Protein AF-A0A7I7T698-F1 (afdb_monomer_lite)

Structure (mmCIF, N/CA/C/O backbone):
data_AF-A0A7I7T698-F1
#
_entry.id   AF-A0A7I7T698-F1
#
loop_
_atom_site.group_PDB
_atom_site.id
_atom_site.type_symbol
_atom_site.label_atom_id
_atom_site.label_alt_id
_atom_site.label_comp_id
_atom_site.label_asym_id
_atom_site.label_entity_id
_atom_site.label_seq_id
_atom_site.pdbx_PDB_ins_code
_atom_site.Cartn_x
_atom_site.Cartn_y
_atom_site.Cartn_z
_atom_site.occupancy
_atom_site.B_iso_or_equiv
_atom_site.auth_seq_id
_atom_site.auth_comp_id
_atom_site.auth_asym_id
_atom_site.auth_atom_id
_atom_site.pdbx_PDB_model_num
ATOM 1 N N . MET A 1 1 ? -36.222 12.548 -2.980 1.00 47.94 1 MET A N 1
ATOM 2 C CA . MET A 1 1 ? -35.280 12.145 -1.918 1.00 47.94 1 MET A CA 1
ATOM 3 C C . MET A 1 1 ? -33.889 12.180 -2.521 1.00 47.94 1 MET A C 1
ATOM 5 O O . MET A 1 1 ? -33.517 11.229 -3.184 1.00 47.94 1 MET A O 1
ATOM 9 N N . SER A 1 2 ? -33.191 13.310 -2.407 1.00 52.38 2 SER A N 1
ATOM 10 C CA . SER A 1 2 ? -31.764 13.392 -2.730 1.00 52.38 2 SER A CA 1
ATOM 11 C C . SER A 1 2 ? -31.060 13.436 -1.385 1.00 52.38 2 SER A C 1
ATOM 13 O O . SER A 1 2 ? -31.226 14.419 -0.663 1.00 52.38 2 SER A O 1
ATOM 15 N N . GLY A 1 3 ? -30.375 12.357 -1.006 1.00 61.47 3 GLY A N 1
ATOM 16 C CA . GLY A 1 3 ? -29.387 12.444 0.062 1.00 61.47 3 GLY A CA 1
ATOM 17 C C . GLY A 1 3 ? -28.367 13.500 -0.347 1.00 61.47 3 GLY A C 1
ATOM 18 O O . GLY A 1 3 ? -28.025 13.615 -1.525 1.00 61.47 3 GLY A O 1
ATOM 19 N N . THR A 1 4 ? -27.967 14.361 0.579 1.00 63.03 4 THR A N 1
ATOM 20 C CA . THR A 1 4 ? -26.866 15.281 0.310 1.00 63.03 4 THR A CA 1
ATOM 21 C C . THR A 1 4 ? -25.581 14.459 0.151 1.00 63.03 4 THR A C 1
ATOM 23 O O . THR A 1 4 ? -25.389 13.506 0.909 1.00 63.03 4 THR A O 1
ATOM 26 N N . PRO A 1 5 ? -24.684 14.813 -0.788 1.00 69.62 5 PRO A N 1
ATOM 27 C CA . PRO A 1 5 ? -23.459 14.048 -1.054 1.00 69.62 5 PRO A CA 1
ATOM 28 C C . PRO A 1 5 ? -22.586 13.845 0.195 1.00 69.62 5 PRO A C 1
ATOM 30 O O . PRO A 1 5 ? -21.860 12.867 0.311 1.00 69.62 5 PRO A O 1
ATOM 33 N N . GLU A 1 6 ? -22.705 14.739 1.174 1.00 59.16 6 GLU A N 1
ATOM 34 C CA . GLU A 1 6 ? -22.020 14.672 2.464 1.00 59.16 6 GLU A CA 1
ATOM 35 C C . GLU A 1 6 ? -22.546 13.553 3.384 1.00 59.16 6 GLU A C 1
ATOM 37 O O . GLU A 1 6 ? -21.768 12.900 4.080 1.00 59.16 6 GLU A O 1
ATOM 42 N N . ALA A 1 7 ? -23.854 13.272 3.351 1.00 61.69 7 ALA A N 1
ATOM 43 C CA . ALA A 1 7 ? -24.461 12.170 4.097 1.00 61.69 7 ALA A CA 1
ATOM 44 C C . ALA A 1 7 ? -24.125 10.810 3.464 1.00 61.69 7 ALA A C 1
ATOM 46 O O . ALA A 1 7 ? -23.854 9.851 4.183 1.00 61.69 7 ALA A O 1
ATOM 47 N N . GLU A 1 8 ? -24.075 10.739 2.130 1.00 61.62 8 GLU A N 1
ATOM 48 C CA . GLU A 1 8 ? -23.632 9.541 1.406 1.00 61.62 8 GLU A CA 1
ATOM 49 C C . GLU A 1 8 ? -22.135 9.282 1.603 1.00 61.62 8 GLU A C 1
ATOM 51 O O . GLU A 1 8 ? -21.753 8.155 1.900 1.00 61.62 8 GLU A O 1
ATOM 56 N N . ALA A 1 9 ? -21.289 10.317 1.551 1.00 61.19 9 ALA A N 1
ATOM 57 C CA . ALA A 1 9 ? -19.861 10.192 1.844 1.00 61.19 9 ALA A CA 1
ATOM 58 C C . ALA A 1 9 ? -19.599 9.764 3.298 1.00 61.19 9 ALA A C 1
ATOM 60 O O . ALA A 1 9 ? -18.708 8.957 3.554 1.00 61.19 9 ALA A O 1
ATOM 61 N N . THR A 1 10 ? -20.401 10.254 4.249 1.00 61.84 10 THR A N 1
ATOM 62 C CA . THR A 1 10 ? -20.325 9.842 5.661 1.00 61.84 10 THR A CA 1
ATOM 63 C C . THR A 1 10 ? -20.774 8.392 5.851 1.00 61.84 10 THR A C 1
ATOM 65 O O . THR A 1 10 ? -20.140 7.651 6.599 1.00 61.84 10 THR A O 1
ATOM 68 N N . ALA A 1 11 ? -21.828 7.958 5.155 1.00 61.34 11 ALA A N 1
ATOM 69 C CA . ALA A 1 11 ? -22.277 6.568 5.174 1.00 61.34 11 ALA A CA 1
ATOM 70 C C . ALA A 1 11 ? -21.263 5.624 4.500 1.00 61.34 11 ALA A C 1
ATOM 72 O O . ALA A 1 11 ? -20.969 4.567 5.049 1.00 61.34 11 ALA A O 1
ATOM 73 N N . MET A 1 12 ? -20.652 6.031 3.380 1.00 61.41 12 MET A N 1
ATOM 74 C CA . MET A 1 12 ? -19.540 5.308 2.748 1.00 61.41 12 MET A CA 1
ATOM 75 C C .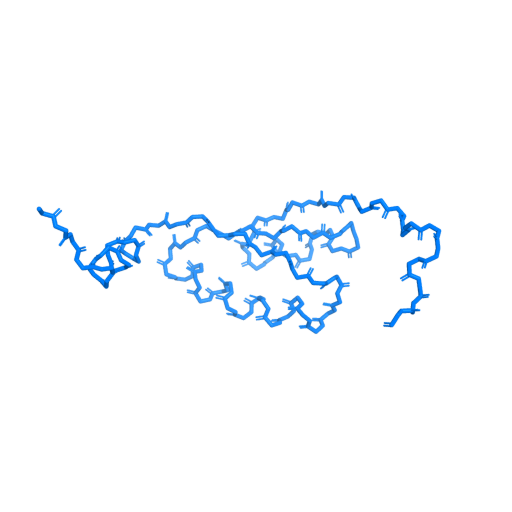 MET A 1 12 ? -18.307 5.233 3.652 1.00 61.41 12 MET A C 1
ATOM 77 O O . MET A 1 12 ? -17.625 4.216 3.666 1.00 61.41 12 MET A O 1
ATOM 81 N N . ALA A 1 13 ? -18.017 6.289 4.419 1.00 62.59 13 ALA A N 1
ATOM 82 C CA . ALA A 1 13 ? -16.932 6.291 5.398 1.00 62.59 13 ALA A CA 1
ATOM 83 C C . ALA A 1 13 ? -17.212 5.379 6.607 1.00 62.59 13 ALA A C 1
ATOM 85 O O . ALA A 1 13 ? -16.271 4.969 7.283 1.00 62.59 13 ALA A O 1
ATOM 86 N N . ALA A 1 14 ? -18.482 5.066 6.886 1.00 67.12 14 ALA A N 1
ATOM 87 C CA . ALA A 1 14 ? -18.874 4.155 7.959 1.00 67.12 14 ALA A CA 1
ATOM 88 C C . ALA A 1 14 ? -18.759 2.669 7.564 1.00 67.12 14 ALA A C 1
ATOM 90 O O . ALA A 1 14 ? -18.707 1.816 8.449 1.00 67.12 14 ALA A O 1
ATOM 91 N N . GLU A 1 15 ? -18.699 2.348 6.267 1.00 84.25 15 GLU A N 1
ATOM 92 C CA . GLU A 1 15 ? -18.523 0.980 5.774 1.00 84.25 15 GLU A CA 1
ATOM 93 C C . GLU A 1 15 ? -17.053 0.684 5.426 1.00 84.25 15 GLU A C 1
ATOM 95 O O . GLU A 1 15 ? -16.301 1.531 4.938 1.00 84.25 15 GLU A O 1
ATOM 100 N N . ALA A 1 16 ? -16.614 -0.551 5.676 1.00 90.94 16 ALA A N 1
ATOM 101 C CA . ALA A 1 16 ? -15.267 -0.994 5.341 1.00 90.94 16 ALA A CA 1
ATOM 102 C C . ALA A 1 16 ? -15.085 -1.110 3.815 1.00 90.94 16 ALA A C 1
ATOM 104 O O . ALA A 1 16 ? -15.399 -2.127 3.202 1.00 90.94 16 ALA A O 1
ATOM 105 N N . LEU A 1 17 ? -14.549 -0.057 3.200 1.00 94.12 17 LEU A N 1
ATOM 106 C CA . LEU A 1 17 ? -14.211 -0.037 1.774 1.00 94.12 17 LEU A CA 1
ATOM 107 C C . LEU A 1 17 ? -12.968 -0.874 1.419 1.00 94.12 17 LEU A C 1
ATOM 109 O O . LEU A 1 17 ? -12.094 -1.123 2.252 1.00 94.12 17 LEU A O 1
ATOM 113 N N . THR A 1 18 ? -12.873 -1.253 0.140 1.00 96.12 18 THR A N 1
ATOM 114 C CA . THR A 1 18 ? -11.637 -1.748 -0.487 1.00 96.12 18 THR A CA 1
ATOM 115 C C . THR A 1 18 ? -11.038 -0.645 -1.357 1.00 96.12 18 THR A C 1
ATOM 117 O O . THR A 1 18 ? -11.675 -0.210 -2.314 1.00 96.12 18 THR A O 1
ATOM 120 N N . THR A 1 19 ? -9.818 -0.211 -1.041 1.00 95.75 19 THR A N 1
ATOM 121 C CA . THR A 1 19 ? -9.133 0.907 -1.707 1.00 95.75 19 THR A CA 1
ATOM 122 C C . THR A 1 19 ? -7.856 0.425 -2.383 1.00 95.75 19 THR A C 1
ATOM 124 O O . THR A 1 19 ? -7.017 -0.211 -1.742 1.00 95.75 19 THR A O 1
ATOM 127 N N . MET A 1 20 ? -7.696 0.762 -3.665 1.00 97.00 20 MET A N 1
ATOM 128 C CA . MET A 1 20 ? -6.494 0.465 -4.444 1.00 97.00 20 MET A CA 1
ATOM 129 C C . MET A 1 20 ? -5.606 1.704 -4.574 1.00 97.00 20 MET A C 1
ATOM 131 O O . MET A 1 20 ? -6.076 2.772 -4.965 1.00 97.00 20 MET A O 1
ATOM 135 N N . PHE A 1 21 ? -4.318 1.537 -4.298 1.00 96.06 21 PHE A N 1
ATOM 136 C CA . PHE A 1 21 ? -3.270 2.499 -4.610 1.00 96.06 21 PHE A CA 1
ATOM 137 C C . PHE A 1 21 ? -2.474 2.012 -5.818 1.00 96.06 21 PHE A C 1
ATOM 139 O O . PHE A 1 21 ? -2.023 0.869 -5.844 1.00 96.06 21 PHE A O 1
ATOM 146 N N . TRP A 1 22 ? -2.286 2.900 -6.792 1.00 94.06 22 TRP A N 1
ATOM 147 C CA . TRP A 1 22 ? -1.413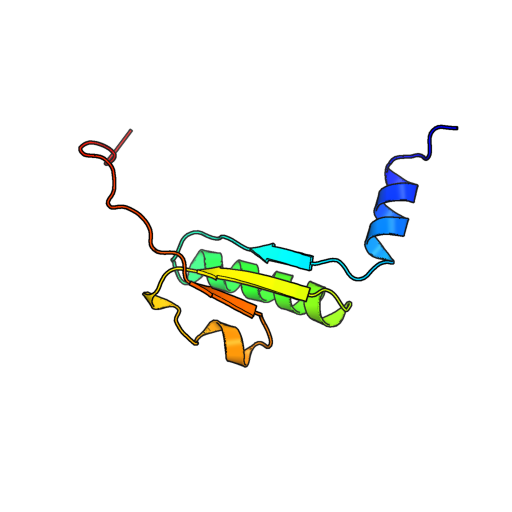 2.692 -7.946 1.00 94.06 22 TRP A CA 1
ATOM 148 C C . TRP A 1 22 ? -0.540 3.938 -8.132 1.00 94.06 22 TRP A C 1
ATOM 150 O O . TRP A 1 22 ? -0.837 4.800 -8.960 1.00 94.06 22 TRP A O 1
ATOM 160 N N . PRO A 1 23 ? 0.490 4.106 -7.293 1.00 90.31 23 PRO A N 1
ATOM 161 C CA . PRO A 1 23 ? 1.449 5.185 -7.459 1.00 90.31 23 PRO A CA 1
ATOM 162 C C . PRO A 1 23 ? 2.441 4.867 -8.584 1.00 90.31 23 PRO A C 1
ATOM 164 O O . PRO A 1 23 ? 2.592 3.722 -9.003 1.00 90.31 23 PRO A O 1
ATOM 167 N N . GLU A 1 24 ? 3.172 5.887 -9.020 1.00 85.88 24 GLU A N 1
ATOM 168 C CA . GLU A 1 24 ? 4.397 5.694 -9.793 1.00 85.88 24 GLU A CA 1
ATOM 169 C C . GLU A 1 24 ? 5.372 4.795 -9.013 1.00 85.88 24 GLU A C 1
ATOM 171 O O . GLU A 1 24 ? 5.528 4.951 -7.795 1.00 85.88 24 GLU A O 1
ATOM 176 N N . SER A 1 25 ? 6.044 3.868 -9.701 1.00 79.62 25 SER A N 1
ATOM 177 C CA . SER A 1 25 ? 6.914 2.843 -9.102 1.00 79.62 25 SER A CA 1
ATOM 178 C C . SER A 1 25 ? 8.267 3.371 -8.617 1.00 79.62 25 SER A C 1
ATOM 180 O O . SER A 1 25 ? 9.321 2.778 -8.840 1.00 79.62 25 SER A O 1
ATOM 182 N N . ALA A 1 26 ? 8.245 4.475 -7.879 1.00 85.94 26 ALA A N 1
ATOM 183 C CA . ALA A 1 26 ? 9.383 5.068 -7.204 1.00 85.94 26 ALA A CA 1
ATOM 184 C C . ALA A 1 26 ? 9.160 5.079 -5.684 1.00 85.94 26 ALA A C 1
ATOM 186 O O . ALA A 1 26 ? 8.036 5.188 -5.189 1.00 85.94 26 ALA A O 1
ATOM 187 N N . TYR A 1 27 ? 10.251 5.006 -4.912 1.00 84.62 27 TYR A N 1
ATOM 188 C CA . TYR A 1 27 ? 10.176 4.977 -3.445 1.00 84.62 27 TYR A CA 1
ATOM 189 C C . TYR A 1 27 ? 9.450 6.194 -2.857 1.00 84.62 27 TYR A C 1
ATOM 191 O O . TYR A 1 27 ? 8.753 6.053 -1.859 1.00 84.62 27 TYR A O 1
ATOM 199 N N . GLY A 1 28 ? 9.588 7.379 -3.462 1.00 91.06 28 GLY A N 1
ATOM 200 C CA . GLY A 1 28 ? 8.912 8.595 -3.000 1.00 91.06 28 GLY A CA 1
ATOM 201 C C . GLY A 1 28 ? 7.383 8.459 -3.030 1.00 91.06 28 GLY A C 1
ATOM 202 O O . GLY A 1 28 ? 6.773 8.433 -1.959 1.00 91.06 28 GLY A O 1
ATOM 203 N N . PRO A 1 29 ? 6.766 8.335 -4.219 1.00 91.81 29 PRO A N 1
ATOM 204 C CA . PRO A 1 29 ? 5.323 8.146 -4.373 1.00 91.81 29 PRO A CA 1
ATOM 205 C C . PRO A 1 29 ? 4.766 6.966 -3.567 1.00 91.81 29 PRO A C 1
ATOM 207 O O . PRO A 1 29 ? 3.772 7.127 -2.856 1.00 91.81 29 PRO A O 1
ATOM 210 N N . ILE A 1 30 ? 5.440 5.811 -3.586 1.00 93.31 30 ILE A N 1
ATOM 211 C CA . ILE A 1 30 ? 4.995 4.633 -2.830 1.00 93.31 30 ILE A CA 1
ATOM 212 C C . ILE A 1 30 ? 4.978 4.918 -1.324 1.00 93.31 30 ILE A C 1
ATOM 214 O O . ILE A 1 30 ? 3.975 4.651 -0.665 1.00 93.31 30 ILE A O 1
ATOM 218 N N . ASN A 1 31 ? 6.041 5.506 -0.765 1.00 93.25 31 ASN A N 1
ATOM 219 C CA . ASN A 1 31 ? 6.105 5.790 0.671 1.00 93.25 31 ASN A CA 1
ATOM 220 C C . ASN A 1 31 ? 5.033 6.796 1.117 1.00 93.25 31 ASN A C 1
ATOM 222 O O . ASN A 1 31 ? 4.487 6.656 2.213 1.00 93.25 31 ASN A O 1
ATOM 226 N N . GLN A 1 32 ? 4.694 7.778 0.272 1.00 92.44 32 GLN A N 1
ATOM 227 C CA . GLN A 1 32 ? 3.583 8.696 0.549 1.00 92.44 32 GLN A CA 1
ATOM 228 C C . GLN A 1 32 ? 2.248 7.944 0.619 1.00 92.44 32 GLN A C 1
ATOM 230 O O . GLN A 1 32 ? 1.468 8.141 1.553 1.00 92.44 32 GLN A O 1
ATOM 235 N N . CYS A 1 33 ? 2.008 7.022 -0.318 1.00 96.12 33 CYS A N 1
ATOM 236 C CA . CYS A 1 33 ? 0.820 6.175 -0.296 1.00 96.12 33 CYS A CA 1
ATOM 237 C C . CYS A 1 33 ? 0.788 5.242 0.920 1.00 96.12 33 CYS A C 1
ATOM 239 O O . CYS A 1 33 ? -0.276 5.096 1.513 1.00 96.12 33 CYS A O 1
ATOM 241 N N . ILE A 1 34 ? 1.919 4.660 1.340 1.00 96.06 34 ILE A N 1
ATOM 242 C CA . ILE A 1 34 ? 1.997 3.783 2.525 1.00 96.06 34 ILE A CA 1
ATOM 243 C C . ILE A 1 34 ? 1.483 4.502 3.779 1.00 96.06 34 ILE A C 1
ATOM 245 O O . ILE A 1 34 ? 0.713 3.918 4.543 1.00 96.06 34 ILE A O 1
ATOM 249 N N . GLY A 1 35 ? 1.862 5.769 3.980 1.00 95.00 35 GLY A N 1
ATOM 250 C CA . GLY A 1 35 ? 1.410 6.555 5.132 1.00 95.00 35 GLY A CA 1
ATOM 251 C C . GLY A 1 35 ? -0.112 6.722 5.174 1.00 95.00 35 GLY A C 1
ATOM 252 O O . GLY A 1 35 ? -0.741 6.478 6.204 1.00 95.00 35 GLY A O 1
ATOM 253 N N . LEU A 1 36 ? -0.723 7.078 4.041 1.00 95.75 36 LEU A N 1
ATOM 254 C CA . LEU A 1 36 ? -2.178 7.217 3.935 1.00 95.75 36 LEU A CA 1
ATOM 255 C C . LEU A 1 36 ? -2.897 5.862 4.036 1.00 95.75 36 LEU A C 1
ATOM 257 O O . LEU A 1 36 ? -3.901 5.736 4.739 1.00 95.75 36 LEU A O 1
ATOM 261 N N . ALA A 1 37 ? -2.368 4.842 3.366 1.00 96.69 37 ALA A N 1
ATOM 262 C CA . ALA A 1 37 ? -2.883 3.482 3.378 1.00 96.69 37 ALA A CA 1
ATOM 263 C C . ALA A 1 37 ? -2.916 2.886 4.789 1.00 96.69 37 ALA A C 1
ATOM 265 O O . ALA A 1 37 ? -3.898 2.243 5.151 1.00 96.69 37 ALA A O 1
ATOM 266 N N . ALA A 1 38 ? -1.890 3.138 5.606 1.00 96.81 38 ALA A N 1
ATOM 267 C CA . ALA A 1 38 ? -1.858 2.697 6.997 1.00 96.81 38 ALA A CA 1
ATOM 268 C C . ALA A 1 38 ? -3.023 3.290 7.803 1.00 96.81 38 ALA A C 1
ATOM 270 O O . ALA A 1 38 ? -3.722 2.553 8.493 1.00 96.81 38 ALA A O 1
ATOM 271 N N . ILE A 1 39 ? -3.301 4.589 7.643 1.00 96.12 39 ILE A N 1
ATOM 272 C CA . ILE A 1 39 ? -4.427 5.255 8.316 1.00 96.12 39 ILE A CA 1
ATOM 273 C C . ILE A 1 39 ? -5.766 4.651 7.875 1.00 96.12 39 ILE A C 1
ATOM 275 O O . ILE A 1 39 ? -6.643 4.422 8.705 1.00 96.12 39 ILE A O 1
ATOM 279 N N . LEU A 1 40 ? -5.943 4.390 6.577 1.00 94.88 40 LEU A N 1
ATOM 280 C CA . LEU A 1 40 ? -7.172 3.784 6.060 1.00 94.88 40 LEU A CA 1
ATOM 281 C C . LEU A 1 40 ? -7.340 2.335 6.544 1.00 94.88 40 LEU A C 1
ATOM 283 O O . LEU A 1 40 ? -8.425 1.955 6.981 1.00 94.88 40 LEU A O 1
ATOM 287 N N . ARG A 1 41 ? -6.266 1.543 6.537 1.00 95.38 41 ARG A N 1
ATOM 288 C CA . ARG A 1 41 ? -6.248 0.187 7.102 1.00 95.38 41 ARG A CA 1
ATOM 289 C C . ARG A 1 41 ? -6.641 0.197 8.577 1.00 95.38 41 ARG A C 1
ATOM 291 O O . ARG A 1 41 ? -7.482 -0.597 8.985 1.00 95.38 41 ARG A O 1
ATOM 298 N N . ASP A 1 42 ? -6.081 1.111 9.365 1.00 95.50 42 ASP A N 1
ATOM 299 C CA . ASP A 1 42 ? -6.366 1.219 10.803 1.00 95.50 42 ASP A CA 1
ATOM 300 C C . ASP A 1 42 ? -7.819 1.634 11.086 1.00 95.50 42 ASP A C 1
ATOM 302 O O . ASP A 1 42 ? -8.349 1.355 12.159 1.00 95.50 42 ASP A O 1
ATOM 306 N N . ARG A 1 43 ? -8.498 2.239 10.103 1.00 94.00 43 ARG A N 1
ATOM 307 C CA . ARG A 1 43 ? -9.945 2.511 10.123 1.00 94.00 43 ARG A CA 1
ATOM 308 C C . ARG A 1 43 ? -10.806 1.322 9.675 1.00 94.00 43 ARG A C 1
ATOM 310 O O . ARG A 1 43 ? -12.025 1.440 9.658 1.00 94.00 43 ARG A O 1
ATOM 317 N N . GLY A 1 44 ? -10.197 0.183 9.345 1.00 94.06 44 GLY A N 1
ATOM 318 C CA . GLY A 1 44 ? -10.885 -1.051 8.956 1.00 94.06 44 GLY A CA 1
ATOM 319 C C . GLY A 1 44 ? -11.034 -1.256 7.448 1.00 94.06 44 GLY A C 1
ATOM 320 O O . GLY A 1 44 ? -11.712 -2.194 7.035 1.00 94.06 44 GLY A O 1
ATOM 321 N N . HIS A 1 45 ? -10.414 -0.417 6.614 1.00 95.50 45 HIS A N 1
ATOM 322 C CA . HIS A 1 45 ? -10.461 -0.586 5.161 1.00 95.50 45 HIS A CA 1
ATOM 323 C C . HIS A 1 45 ? -9.499 -1.678 4.682 1.00 95.50 45 HIS A C 1
ATOM 325 O O . HIS A 1 45 ? -8.402 -1.860 5.217 1.00 95.50 45 HIS A O 1
ATOM 331 N N . ARG A 1 46 ? -9.877 -2.375 3.609 1.00 96.12 46 ARG A N 1
ATOM 332 C CA . ARG A 1 46 ? -8.977 -3.280 2.892 1.00 96.12 46 ARG A CA 1
ATOM 333 C C . ARG A 1 46 ? -8.132 -2.472 1.917 1.00 96.12 46 ARG A C 1
ATOM 335 O O . ARG A 1 46 ? -8.671 -1.768 1.068 1.00 96.12 46 ARG A O 1
ATOM 342 N N . ILE A 1 47 ? -6.816 -2.614 2.006 1.00 98.06 47 ILE A N 1
ATOM 343 C CA . ILE A 1 47 ? -5.875 -1.889 1.150 1.00 98.06 47 ILE A CA 1
ATOM 344 C C . ILE A 1 47 ? -5.243 -2.843 0.146 1.00 98.06 47 ILE A C 1
ATOM 346 O O . ILE A 1 47 ? -4.729 -3.897 0.528 1.00 98.06 47 ILE A O 1
ATOM 350 N N . VAL A 1 48 ? -5.259 -2.437 -1.120 1.00 98.00 48 VAL A N 1
ATOM 351 C CA . VAL A 1 48 ? -4.590 -3.108 -2.234 1.00 98.00 48 VAL A CA 1
ATOM 352 C C . VAL A 1 48 ? -3.567 -2.150 -2.838 1.00 98.00 48 VAL A C 1
ATOM 354 O O . VAL A 1 48 ? -3.882 -0.989 -3.089 1.00 98.00 48 VAL A O 1
ATOM 357 N N . PHE A 1 49 ? -2.356 -2.626 -3.090 1.00 97.38 49 PHE A N 1
ATOM 358 C CA . PHE A 1 49 ? -1.368 -1.929 -3.902 1.00 97.38 49 PHE A CA 1
ATOM 359 C C . PHE A 1 49 ? -1.192 -2.663 -5.223 1.00 97.38 49 PHE A C 1
ATOM 361 O O . PHE A 1 49 ? -0.784 -3.822 -5.229 1.00 97.38 49 PHE A O 1
ATOM 368 N N . ALA A 1 50 ? -1.477 -1.968 -6.320 1.00 95.38 50 ALA A N 1
ATOM 369 C CA . ALA A 1 50 ? -1.038 -2.363 -7.648 1.00 95.38 50 ALA A CA 1
ATOM 370 C C . ALA A 1 50 ? 0.405 -1.869 -7.808 1.00 95.38 50 ALA A C 1
ATOM 372 O O . ALA A 1 50 ? 0.640 -0.659 -7.845 1.00 95.38 50 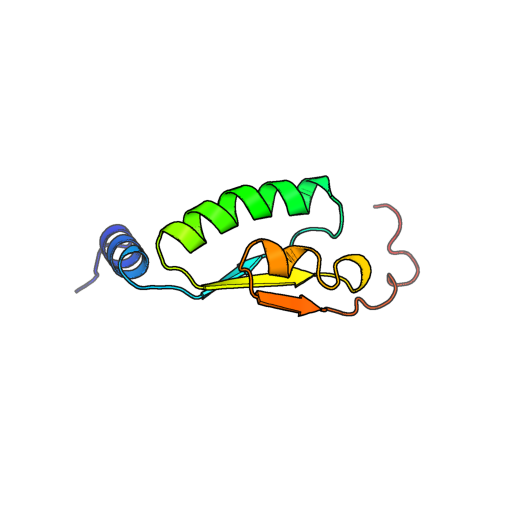ALA A O 1
ATOM 373 N N . ALA A 1 51 ? 1.370 -2.784 -7.809 1.00 92.75 51 ALA A N 1
ATOM 374 C 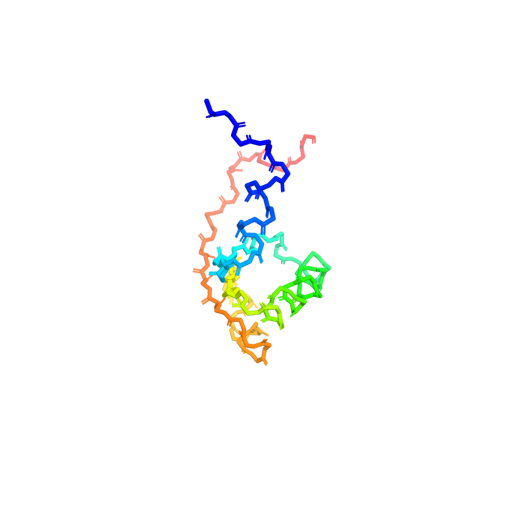CA . ALA A 1 51 ? 2.789 -2.441 -7.790 1.00 92.75 51 ALA A CA 1
ATOM 375 C C . ALA A 1 51 ? 3.565 -3.230 -8.844 1.00 92.75 51 ALA A C 1
ATOM 377 O O . ALA A 1 51 ? 3.209 -4.352 -9.183 1.00 92.75 51 ALA A O 1
ATOM 378 N N . GLU A 1 52 ? 4.650 -2.666 -9.359 1.00 91.38 52 GLU A N 1
ATOM 379 C CA . GLU A 1 52 ? 5.535 -3.40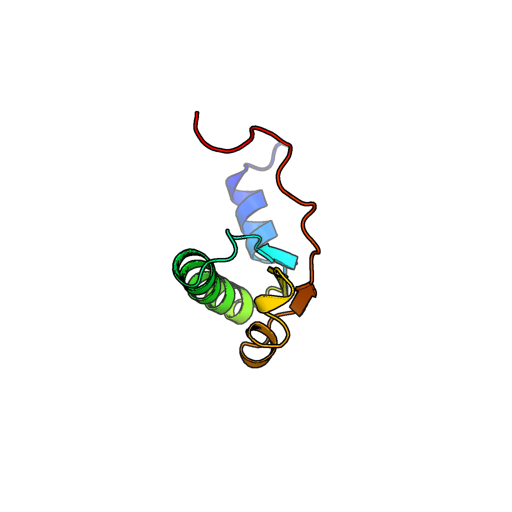3 -10.261 1.00 91.38 52 GLU A CA 1
ATOM 380 C C . GLU A 1 52 ? 6.251 -4.564 -9.558 1.00 91.38 52 GLU A C 1
ATOM 382 O O . GLU A 1 52 ? 6.444 -4.567 -8.341 1.00 91.38 52 GLU A O 1
ATOM 387 N N . SER A 1 53 ? 6.742 -5.525 -10.345 1.00 89.38 53 SER A N 1
ATOM 388 C CA . SER A 1 53 ? 7.486 -6.702 -9.866 1.00 89.38 53 SER A CA 1
ATOM 389 C C . SER A 1 53 ? 8.690 -6.365 -8.972 1.00 89.38 53 SER A C 1
ATOM 391 O O . SER A 1 53 ? 9.035 -7.133 -8.073 1.00 89.38 53 SER A O 1
ATOM 393 N N . SER A 1 54 ? 9.298 -5.187 -9.144 1.00 88.12 54 SER A N 1
ATOM 394 C CA . SER A 1 54 ? 10.387 -4.679 -8.295 1.00 88.12 54 SER A CA 1
ATOM 395 C C . SER A 1 54 ? 9.976 -4.421 -6.833 1.00 88.12 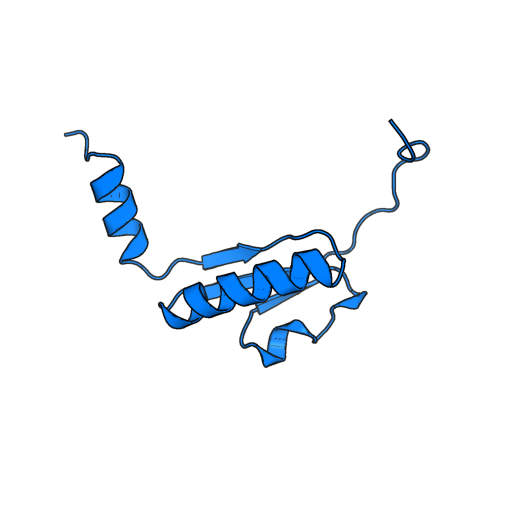54 SER A C 1
ATOM 397 O O . SER A 1 54 ? 10.840 -4.267 -5.956 1.00 88.12 54 SER A O 1
ATOM 399 N N . TRP A 1 55 ? 8.671 -4.389 -6.552 1.00 91.38 55 TRP A N 1
ATOM 400 C CA . TRP A 1 55 ? 8.078 -4.228 -5.226 1.00 91.38 55 TRP A CA 1
ATOM 401 C C . TRP A 1 55 ? 7.622 -5.535 -4.584 1.00 91.38 55 TRP A C 1
ATOM 403 O O . TRP A 1 55 ? 7.175 -5.493 -3.442 1.00 91.38 55 TRP A O 1
ATOM 413 N N . ALA A 1 56 ? 7.815 -6.673 -5.257 1.00 93.00 56 ALA A N 1
ATOM 414 C CA . ALA A 1 56 ? 7.399 -7.984 -4.775 1.00 93.00 56 ALA A CA 1
ATOM 415 C C . ALA A 1 56 ? 7.782 -8.237 -3.305 1.00 93.00 56 ALA A C 1
ATOM 417 O O . ALA A 1 56 ? 8.957 -8.214 -2.924 1.00 93.00 56 ALA A O 1
ATOM 418 N N . GLY A 1 57 ? 6.768 -8.482 -2.480 1.00 94.69 57 GLY A N 1
ATOM 419 C CA . GLY A 1 57 ? 6.856 -8.785 -1.058 1.00 94.69 57 GLY A CA 1
ATOM 420 C C . GLY A 1 57 ? 7.217 -7.602 -0.160 1.00 94.69 57 GLY A C 1
ATOM 421 O O . GLY A 1 57 ? 7.331 -7.793 1.051 1.00 94.69 57 GLY A O 1
ATOM 422 N N . LYS A 1 58 ? 7.408 -6.389 -0.693 1.00 94.81 58 LYS A N 1
ATOM 423 C CA . LYS A 1 58 ? 7.795 -5.219 0.114 1.00 94.81 58 LYS A CA 1
ATOM 424 C C . LYS A 1 58 ? 6.607 -4.594 0.831 1.00 94.81 58 LYS A C 1
ATOM 426 O O . LYS A 1 58 ? 6.810 -3.962 1.866 1.00 94.81 58 LYS A O 1
ATOM 431 N N . LEU A 1 59 ? 5.388 -4.757 0.314 1.00 95.38 59 LEU A N 1
ATOM 432 C CA . LEU A 1 59 ? 4.189 -4.113 0.864 1.00 95.38 59 LEU A CA 1
ATOM 433 C C . LEU A 1 59 ? 3.421 -5.029 1.826 1.00 95.38 59 LEU A C 1
ATOM 435 O O . LEU A 1 59 ? 2.786 -4.552 2.768 1.00 95.38 59 LEU A O 1
ATOM 439 N N . VAL A 1 60 ? 3.566 -6.346 1.662 1.00 95.69 60 VAL A N 1
ATOM 440 C CA . VAL A 1 60 ? 2.957 -7.377 2.521 1.00 95.69 60 VAL A CA 1
ATOM 441 C C . VAL A 1 60 ? 3.279 -7.204 4.020 1.00 95.69 60 VAL A C 1
ATOM 443 O O . VAL A 1 60 ? 2.354 -7.323 4.826 1.00 95.69 60 VAL A O 1
ATOM 446 N N . PRO A 1 61 ? 4.515 -6.862 4.452 1.00 96.94 61 PRO A N 1
ATOM 447 C CA . PRO A 1 61 ? 4.827 -6.647 5.871 1.00 96.94 61 PRO A CA 1
ATOM 448 C C . PRO A 1 61 ? 4.041 -5.504 6.526 1.00 96.94 61 PRO A C 1
ATOM 450 O O . PRO A 1 61 ? 3.895 -5.482 7.746 1.00 96.94 61 PRO A O 1
ATOM 453 N N . PHE A 1 62 ? 3.506 -4.569 5.736 1.00 95.19 62 PHE A N 1
ATOM 454 C CA . PHE A 1 62 ? 2.635 -3.496 6.218 1.00 95.19 62 PHE A CA 1
ATOM 455 C C . PHE A 1 62 ? 1.160 -3.926 6.304 1.00 95.19 62 PHE A C 1
ATOM 457 O O . PHE A 1 62 ? 0.295 -3.108 6.610 1.00 95.19 62 PHE A O 1
ATOM 464 N N . GLY A 1 63 ? 0.841 -5.201 6.064 1.00 95.25 63 GLY A N 1
ATOM 465 C CA . GLY A 1 63 ? -0.525 -5.724 6.122 1.00 95.25 63 GLY A CA 1
ATOM 466 C C . GLY A 1 63 ? -1.396 -5.301 4.938 1.00 95.25 63 GLY A C 1
ATOM 467 O O . GLY A 1 63 ? -2.620 -5.283 5.060 1.00 95.25 63 GLY A O 1
ATOM 468 N N . PHE A 1 64 ? -0.780 -4.930 3.814 1.00 97.31 64 PHE A N 1
ATOM 469 C CA . PHE A 1 64 ? -1.481 -4.603 2.575 1.00 97.31 64 PHE A CA 1
ATOM 470 C C . PHE A 1 64 ? -1.537 -5.816 1.646 1.00 97.31 64 PHE A C 1
ATOM 472 O O . PHE A 1 64 ? -0.652 -6.672 1.667 1.00 97.31 64 PHE A O 1
ATOM 479 N N . VAL A 1 65 ? -2.576 -5.875 0.812 1.00 97.50 65 VAL A N 1
ATOM 480 C CA . VAL A 1 65 ? -2.625 -6.801 -0.324 1.00 97.50 65 VAL A CA 1
ATOM 481 C C . VAL A 1 65 ? -1.751 -6.228 -1.433 1.00 97.50 65 VAL A C 1
ATOM 483 O O . VAL A 1 65 ? -1.863 -5.047 -1.754 1.00 97.50 65 VAL A O 1
ATOM 486 N N . GLU A 1 66 ? -0.894 -7.058 -2.011 1.00 96.12 66 GLU A N 1
ATOM 487 C CA . GLU A 1 66 ? 0.002 -6.683 -3.100 1.00 96.12 66 GLU A CA 1
ATOM 488 C C . GLU A 1 66 ? -0.431 -7.418 -4.371 1.00 96.12 66 GLU A C 1
ATOM 490 O O . GLU A 1 66 ? -0.477 -8.646 -4.391 1.00 96.12 66 GLU A O 1
ATOM 495 N N . GLU A 1 67 ? -0.774 -6.660 -5.408 1.00 95.62 67 GLU A N 1
ATOM 496 C CA . GLU A 1 67 ? -1.101 -7.154 -6.744 1.00 95.62 67 GLU A CA 1
ATOM 497 C C . GLU A 1 67 ? 0.000 -6.685 -7.693 1.00 95.62 67 GLU A C 1
ATOM 499 O O . GLU A 1 67 ? 0.162 -5.485 -7.932 1.00 95.62 67 GLU A O 1
ATOM 504 N N . LEU A 1 68 ? 0.795 -7.631 -8.197 1.00 93.06 68 LEU A N 1
ATOM 505 C CA . LEU A 1 68 ? 1.902 -7.304 -9.086 1.00 93.06 68 LEU A CA 1
ATOM 506 C C . LEU A 1 68 ? 1.390 -7.057 -10.504 1.00 93.06 68 LEU A C 1
ATOM 508 O O . LEU A 1 68 ? 0.760 -7.926 -11.105 1.00 93.06 68 LEU A O 1
ATOM 512 N N . VAL A 1 69 ? 1.689 -5.876 -11.034 1.00 89.19 69 VAL A N 1
ATOM 513 C CA . VAL A 1 69 ? 1.328 -5.463 -12.390 1.00 89.19 69 VAL A CA 1
ATOM 514 C C . VAL A 1 69 ? 2.581 -5.464 -13.251 1.00 89.19 69 VAL A C 1
ATOM 516 O O . VAL A 1 69 ? 3.588 -4.847 -12.903 1.00 89.19 69 VAL A O 1
ATOM 519 N N . ASP A 1 70 ? 2.506 -6.165 -14.377 1.00 82.31 70 ASP A N 1
ATOM 520 C CA . ASP A 1 70 ? 3.516 -6.082 -15.424 1.00 82.31 70 ASP A CA 1
ATOM 521 C C . ASP A 1 70 ? 3.163 -4.912 -16.348 1.00 82.31 70 ASP A C 1
ATOM 523 O O . ASP A 1 70 ? 2.072 -4.877 -16.929 1.00 82.31 70 ASP A O 1
ATOM 527 N N . LEU A 1 71 ? 4.046 -3.917 -16.425 1.00 72.75 71 LEU A N 1
ATOM 528 C CA . LEU A 1 71 ? 3.856 -2.777 -17.314 1.00 72.75 71 LEU A CA 1
ATOM 529 C C . LEU A 1 71 ? 4.440 -3.120 -18.678 1.00 72.75 71 LEU A C 1
ATOM 531 O O . LEU A 1 71 ? 5.578 -3.571 -18.787 1.00 72.75 71 LEU A O 1
ATOM 535 N N . ALA A 1 72 ? 3.659 -2.871 -19.728 1.00 75.44 72 ALA A N 1
ATOM 536 C CA . ALA A 1 72 ? 4.178 -2.938 -21.084 1.00 75.44 72 ALA A CA 1
ATOM 537 C C . ALA A 1 72 ? 5.350 -1.960 -21.242 1.00 75.44 72 ALA A C 1
ATOM 539 O O . ALA A 1 72 ? 5.372 -0.900 -20.608 1.00 75.44 72 ALA A O 1
ATOM 540 N N . GLU A 1 73 ? 6.299 -2.305 -22.115 1.00 74.38 73 GLU A N 1
ATOM 541 C CA . GLU A 1 73 ? 7.373 -1.376 -22.449 1.00 74.38 73 GLU A CA 1
ATOM 542 C C . GLU A 1 73 ? 6.788 -0.032 -22.916 1.00 74.38 73 GLU A C 1
ATOM 544 O O . GLU A 1 73 ? 5.732 -0.011 -23.567 1.00 74.38 73 GLU A O 1
ATOM 549 N N . PRO A 1 74 ? 7.445 1.097 -22.587 1.00 69.75 74 PRO A N 1
ATOM 550 C CA . PRO A 1 74 ? 7.034 2.397 -23.088 1.00 69.75 74 PRO A CA 1
ATOM 551 C C . PRO A 1 74 ? 6.863 2.338 -24.606 1.00 69.75 74 PRO A C 1
ATOM 553 O O . PRO A 1 74 ? 7.701 1.772 -25.308 1.00 69.75 74 PRO A O 1
ATOM 556 N N . ALA A 1 75 ? 5.788 2.932 -25.126 1.00 76.25 75 ALA A N 1
ATOM 557 C CA . ALA A 1 75 ? 5.624 3.043 -26.569 1.00 76.25 75 ALA A CA 1
ATOM 558 C C . ALA A 1 75 ? 6.840 3.767 -27.176 1.00 76.25 75 ALA A C 1
ATOM 560 O O . ALA A 1 75 ? 7.337 4.740 -26.598 1.00 76.25 75 ALA A O 1
ATOM 561 N N . GLU A 1 76 ? 7.311 3.304 -28.338 1.00 72.19 76 GLU A N 1
ATOM 562 C CA . GLU A 1 76 ? 8.399 3.968 -29.061 1.00 72.19 76 GLU A CA 1
ATOM 563 C C . GLU A 1 76 ? 8.063 5.461 -29.239 1.00 72.19 76 GLU A C 1
ATOM 565 O O . GLU A 1 76 ? 7.059 5.816 -29.856 1.00 72.19 76 GLU A O 1
ATOM 570 N N . GLY A 1 77 ? 8.889 6.339 -28.656 1.00 68.19 77 GLY A N 1
ATOM 571 C CA . GLY A 1 77 ? 8.702 7.795 -28.705 1.00 68.19 77 GLY A CA 1
ATOM 572 C C . GLY A 1 77 ? 7.971 8.430 -27.514 1.00 68.19 77 GLY A C 1
ATOM 573 O O . GLY A 1 77 ? 7.707 9.624 -27.562 1.00 68.19 77 GLY A O 1
ATOM 574 N N . ALA A 1 78 ? 7.673 7.692 -26.439 1.00 63.94 78 ALA A N 1
ATOM 575 C CA . ALA A 1 78 ? 7.069 8.249 -25.217 1.00 63.94 78 ALA A CA 1
ATOM 576 C C . ALA A 1 78 ? 8.045 9.045 -24.317 1.00 63.94 78 ALA A C 1
ATOM 578 O O . ALA A 1 78 ? 7.647 9.518 -23.253 1.00 63.94 78 ALA A O 1
ATOM 579 N N . ALA A 1 79 ? 9.314 9.182 -24.715 1.00 61.81 79 ALA A N 1
ATOM 580 C CA . ALA A 1 79 ? 10.289 10.007 -24.010 1.00 61.81 79 ALA A CA 1
ATOM 581 C C . ALA A 1 79 ? 10.195 11.468 -24.490 1.00 61.81 79 ALA A C 1
ATOM 583 O O . ALA A 1 79 ? 10.497 11.754 -25.646 1.00 61.81 79 ALA A O 1
ATOM 584 N N . ASP A 1 80 ? 9.814 12.349 -23.562 1.00 57.66 80 ASP A N 1
ATOM 585 C CA . ASP A 1 80 ? 9.805 13.818 -23.625 1.00 57.66 80 ASP A CA 1
ATOM 586 C C . ASP A 1 80 ? 8.795 14.500 -24.576 1.00 57.66 80 ASP A C 1
ATOM 588 O O . ASP A 1 80 ? 9.078 14.778 -25.744 1.00 57.66 80 ASP A O 1
ATOM 592 N N . CYS A 1 81 ? 7.653 14.900 -23.994 1.00 46.47 81 CYS A N 1
ATOM 593 C CA . CYS A 1 81 ? 6.901 16.100 -24.381 1.00 46.47 81 CYS A CA 1
ATOM 594 C C . CYS A 1 81 ? 6.949 17.114 -23.233 1.00 46.47 81 CYS A C 1
ATOM 596 O O . CYS A 1 81 ? 6.614 16.702 -22.097 1.00 46.47 81 CYS A O 1
#

Secondary structure (DSSP, 8-state):
----HHHHHHHHHHS--EEEE---SSHHHHHHHHHHHHHHHHTT-EEEEEEEGGGTTTSGGGT-EEEEEPPPPPPTT-S--

Organism: NCBI:txid1534349

Sequence (81 aa):
MSGTPEAEATAMAAEALTTMFWPESAYGPINQCIGLAAILRDRGHRIVFAAESSWAGKLVPFGFVEELVDLAEPAEGAADC

Radius of gyration: 16.46 Å; chains: 1; bounding box: 46×25×40 Å

pLDDT: mean 84.19, std 14.75, range [46.47, 98.06]

Foldseek 3Di:
DDDDVVVVVVVVLVDAEEDEDEFDQDPVRVVVVLVVQLVSVVSVHAYEYAHAPVCPPVCVVSVHHYDHDDDDDPDVPPPDD